Protein AF-A0A971W8T5-F1 (afdb_monomer)

Radius of gyration: 44.49 Å; Cα contacts (8 Å, |Δi|>4): 12; chains: 1; bounding box: 101×24×116 Å

Structure (mmCIF, N/CA/C/O backbone):
data_AF-A0A971W8T5-F1
#
_entry.id   AF-A0A971W8T5-F1
#
loop_
_atom_site.group_PDB
_atom_site.id
_atom_site.type_symbol
_atom_site.label_atom_id
_atom_site.label_alt_id
_atom_site.label_comp_id
_atom_site.label_asym_id
_atom_site.label_entity_id
_atom_site.label_seq_id
_atom_site.pdbx_PDB_ins_code
_atom_site.Cartn_x
_atom_site.Cartn_y
_atom_site.Cartn_z
_atom_site.occupancy
_atom_site.B_iso_or_equiv
_atom_site.auth_seq_id
_atom_site.auth_comp_id
_atom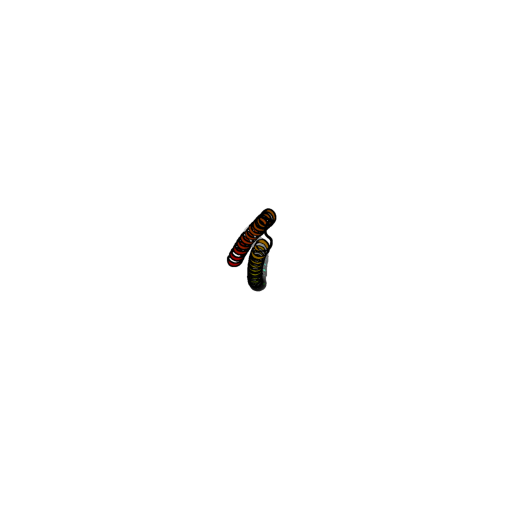_site.auth_asym_id
_atom_site.auth_atom_id
_atom_site.pdbx_PDB_model_num
ATOM 1 N N . MET A 1 1 ? 68.410 11.223 -67.080 1.00 47.91 1 MET A N 1
ATOM 2 C CA . MET A 1 1 ? 68.186 12.119 -65.929 1.00 47.91 1 MET A CA 1
ATOM 3 C C . MET A 1 1 ? 66.744 12.611 -65.975 1.00 47.91 1 MET A C 1
ATOM 5 O O . MET A 1 1 ? 66.456 13.662 -66.514 1.00 47.91 1 MET A O 1
ATOM 9 N N . ASP A 1 2 ? 65.759 11.745 -65.749 1.00 59.09 2 ASP A N 1
ATOM 10 C CA . ASP A 1 2 ? 65.341 11.163 -64.454 1.00 59.09 2 ASP A CA 1
ATOM 11 C C . ASP A 1 2 ? 64.398 12.046 -63.613 1.00 59.09 2 ASP A C 1
ATOM 13 O O . ASP A 1 2 ? 64.096 11.695 -62.479 1.00 59.09 2 ASP A O 1
ATOM 17 N N . GLU A 1 3 ? 63.822 13.124 -64.156 1.00 55.91 3 GLU A N 1
ATOM 18 C CA . GLU A 1 3 ? 62.801 13.886 -63.410 1.00 55.91 3 GLU A CA 1
ATOM 19 C C . GLU A 1 3 ? 61.382 13.310 -63.548 1.00 55.91 3 GLU A C 1
ATOM 21 O O . GLU A 1 3 ? 60.690 13.092 -62.549 1.00 55.91 3 GLU A O 1
ATOM 26 N N . ALA A 1 4 ? 60.952 12.964 -64.766 1.00 59.50 4 ALA A N 1
ATOM 27 C CA . ALA A 1 4 ? 59.595 12.457 -65.002 1.00 59.50 4 ALA A CA 1
ATOM 28 C C . ALA A 1 4 ? 59.347 11.085 -64.335 1.00 59.50 4 ALA A C 1
ATOM 30 O O . ALA A 1 4 ? 58.280 10.834 -63.765 1.00 59.50 4 ALA A O 1
ATOM 31 N N . GLY A 1 5 ? 60.358 10.208 -64.338 1.00 59.25 5 GLY A N 1
ATOM 32 C CA . GLY A 1 5 ? 60.301 8.896 -63.686 1.00 59.25 5 GLY A CA 1
ATOM 33 C C . GLY A 1 5 ? 60.339 8.972 -62.154 1.00 59.25 5 GLY A C 1
ATOM 34 O O . GLY A 1 5 ? 59.646 8.201 -61.482 1.00 59.25 5 GLY A O 1
ATOM 35 N N . ALA A 1 6 ? 61.094 9.920 -61.586 1.00 61.25 6 ALA A N 1
ATOM 36 C CA . ALA A 1 6 ? 61.163 10.139 -60.142 1.00 61.25 6 ALA A CA 1
ATOM 37 C C . ALA A 1 6 ? 59.862 10.753 -59.596 1.00 61.25 6 ALA A C 1
ATOM 39 O O . ALA A 1 6 ? 59.331 10.269 -58.592 1.00 61.25 6 ALA A O 1
ATOM 40 N N . ALA A 1 7 ? 59.279 11.729 -60.301 1.00 61.62 7 ALA A N 1
ATOM 41 C CA . ALA A 1 7 ? 58.005 12.348 -59.929 1.00 61.62 7 ALA A CA 1
ATOM 42 C C . ALA A 1 7 ? 56.830 11.350 -59.966 1.00 61.62 7 ALA A C 1
ATOM 44 O O . ALA A 1 7 ? 55.981 11.339 -59.067 1.00 61.62 7 ALA A O 1
ATOM 45 N N . ALA A 1 8 ? 56.801 10.453 -60.959 1.00 64.50 8 ALA A N 1
ATOM 46 C CA . ALA A 1 8 ? 55.788 9.401 -61.052 1.00 64.50 8 ALA A CA 1
ATOM 47 C C . ALA A 1 8 ? 55.908 8.371 -59.911 1.00 64.50 8 ALA A C 1
ATOM 49 O O . ALA A 1 8 ? 54.901 7.998 -59.299 1.00 64.50 8 ALA A O 1
ATOM 50 N N . LYS A 1 9 ? 57.134 7.952 -59.562 1.00 63.97 9 LYS A N 1
ATOM 51 C CA . LYS A 1 9 ? 57.390 7.030 -58.440 1.00 63.97 9 LYS A CA 1
ATOM 52 C C . LYS A 1 9 ? 57.088 7.675 -57.080 1.00 63.97 9 LYS A C 1
ATOM 54 O O . LYS A 1 9 ? 56.519 7.009 -56.213 1.00 63.97 9 LYS A O 1
ATOM 59 N N . ALA A 1 10 ? 57.383 8.966 -56.906 1.00 65.06 10 ALA A N 1
ATOM 60 C CA . ALA A 1 10 ? 57.044 9.724 -55.701 1.00 65.06 10 ALA A CA 1
ATOM 61 C C . ALA A 1 10 ? 55.520 9.853 -55.515 1.00 65.06 10 ALA A C 1
ATOM 63 O O . ALA A 1 10 ? 55.005 9.537 -54.440 1.00 65.06 10 ALA A O 1
ATOM 64 N N . LYS A 1 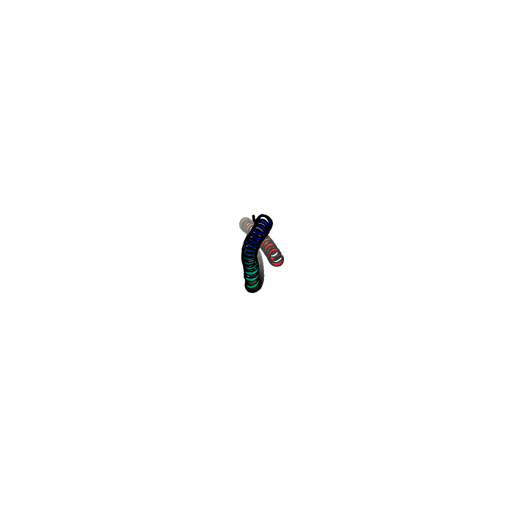11 ? 54.771 10.195 -56.576 1.00 64.25 11 LYS A N 1
ATOM 65 C CA . LYS A 1 11 ? 53.296 10.231 -56.543 1.00 64.25 11 LYS A CA 1
ATOM 66 C C . LYS A 1 11 ? 52.676 8.869 -56.219 1.00 64.25 11 LYS A C 1
ATOM 68 O O . LYS A 1 11 ? 51.667 8.826 -55.516 1.00 64.25 11 LYS A O 1
ATOM 73 N N . LYS A 1 12 ? 53.255 7.764 -56.705 1.00 65.75 12 LYS A N 1
ATOM 74 C CA . LYS A 1 12 ? 52.769 6.404 -56.407 1.00 65.75 12 LYS A CA 1
ATOM 75 C C . LYS A 1 12 ? 52.987 6.042 -54.932 1.00 65.75 12 LYS A C 1
ATOM 77 O O . LYS A 1 12 ? 52.035 5.674 -54.257 1.00 65.75 12 LYS A O 1
ATOM 82 N N . ARG A 1 13 ? 54.186 6.296 -54.388 1.00 68.12 13 ARG A N 1
ATOM 83 C CA . ARG A 1 13 ? 54.507 6.044 -52.967 1.00 68.12 13 ARG A CA 1
ATOM 84 C C . ARG A 1 13 ? 53.668 6.873 -51.991 1.00 68.12 13 ARG A C 1
ATOM 86 O O . ARG A 1 13 ? 53.299 6.371 -50.932 1.00 68.12 13 ARG A O 1
ATOM 93 N N . ILE A 1 14 ? 53.357 8.128 -52.326 1.00 70.19 14 ILE A N 1
ATOM 94 C CA . ILE A 1 14 ? 52.485 8.981 -51.498 1.00 70.19 14 ILE A CA 1
ATOM 95 C C . ILE A 1 14 ? 51.045 8.455 -51.518 1.00 70.19 14 ILE A C 1
ATOM 97 O O . ILE A 1 14 ? 50.385 8.431 -50.480 1.00 70.19 14 ILE A O 1
ATOM 101 N N . ARG A 1 15 ? 50.570 7.986 -52.678 1.00 69.25 15 ARG A N 1
ATOM 102 C CA . ARG A 1 15 ? 49.240 7.382 -52.826 1.00 69.25 15 ARG A CA 1
ATOM 103 C C . ARG A 1 15 ? 49.125 6.076 -52.046 1.00 69.25 15 ARG A C 1
ATOM 105 O O . ARG A 1 15 ? 48.162 5.920 -51.309 1.00 69.25 15 ARG A O 1
ATOM 112 N N . ASP A 1 16 ? 50.135 5.212 -52.120 1.00 74.25 16 ASP A N 1
ATOM 113 C CA . ASP A 1 16 ? 50.183 3.954 -51.365 1.00 74.25 16 ASP A CA 1
ATOM 114 C C . ASP A 1 16 ? 50.257 4.195 -49.850 1.00 74.25 16 ASP A C 1
ATOM 116 O O . ASP A 1 16 ? 49.607 3.490 -49.080 1.00 74.25 16 ASP A O 1
ATOM 120 N N . LYS A 1 17 ? 50.990 5.226 -49.400 1.00 75.06 17 LYS A N 1
ATOM 121 C CA . LYS A 1 17 ? 50.982 5.643 -47.988 1.00 75.06 17 LYS A CA 1
ATOM 122 C C . LYS A 1 17 ? 49.602 6.139 -47.555 1.00 75.06 17 LYS A C 1
ATOM 124 O O . LYS A 1 17 ? 49.112 5.692 -46.527 1.00 75.06 17 LYS A O 1
ATOM 129 N N . ARG A 1 18 ? 48.948 6.996 -48.349 1.00 75.75 18 ARG A N 1
ATOM 130 C CA . ARG A 1 18 ? 47.591 7.486 -48.049 1.00 75.75 18 ARG A CA 1
ATOM 131 C C . ARG A 1 18 ? 46.545 6.370 -48.059 1.00 75.75 18 ARG A C 1
ATOM 133 O O . ARG A 1 18 ? 45.669 6.387 -47.208 1.00 75.75 18 ARG A O 1
ATOM 140 N N . LEU A 1 19 ? 46.667 5.387 -48.952 1.00 77.38 19 LEU A N 1
ATOM 141 C CA . LEU A 1 19 ? 45.817 4.191 -48.981 1.00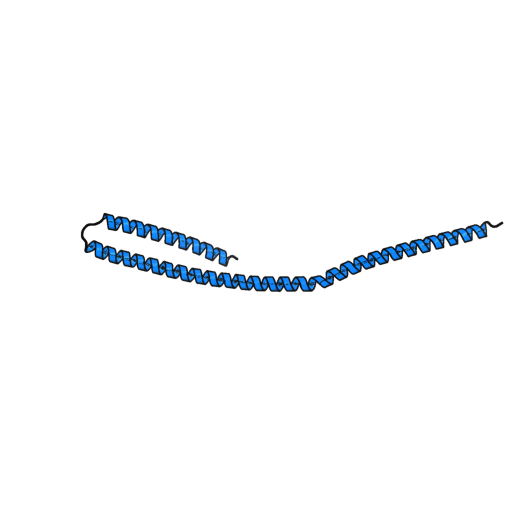 77.38 19 LEU A CA 1
ATOM 142 C C . LEU A 1 19 ? 46.010 3.324 -47.735 1.00 77.38 19 LEU A C 1
ATOM 144 O O . LEU A 1 19 ? 45.025 2.918 -47.131 1.00 77.38 19 LEU A O 1
ATOM 148 N N . LYS A 1 20 ? 47.255 3.095 -47.298 1.00 80.50 20 LYS A N 1
ATOM 149 C CA . LYS A 1 20 ? 47.532 2.351 -46.058 1.00 80.50 20 LYS A CA 1
ATOM 150 C C . LYS A 1 20 ? 47.005 3.074 -44.817 1.00 80.50 20 LYS A C 1
ATOM 152 O O . LYS A 1 20 ? 46.422 2.428 -43.955 1.00 80.50 20 LYS A O 1
ATOM 157 N N . THR A 1 21 ? 47.149 4.398 -44.751 1.00 80.69 21 THR A N 1
ATOM 158 C CA . THR A 1 21 ? 46.599 5.207 -43.652 1.00 80.69 21 THR A CA 1
ATOM 159 C C . THR A 1 21 ? 45.069 5.243 -43.678 1.00 80.69 21 THR A C 1
ATOM 161 O O . THR A 1 21 ? 44.434 5.128 -42.635 1.00 80.69 21 THR A O 1
ATOM 164 N N . ALA A 1 22 ? 44.452 5.347 -44.856 1.00 82.56 22 ALA A N 1
ATOM 165 C CA . ALA A 1 22 ? 42.998 5.285 -44.991 1.00 82.56 22 ALA A CA 1
ATOM 166 C C . ALA A 1 22 ? 42.454 3.909 -44.584 1.00 82.56 22 ALA A C 1
ATOM 168 O O . ALA A 1 22 ? 41.449 3.837 -43.884 1.00 82.56 22 ALA A O 1
ATOM 169 N N . LEU A 1 23 ? 43.152 2.827 -44.944 1.00 85.94 23 LEU A N 1
ATOM 170 C CA . LEU A 1 23 ? 42.787 1.471 -44.543 1.00 85.94 23 LEU A CA 1
ATOM 171 C C . LEU A 1 23 ? 42.885 1.289 -43.021 1.00 85.94 23 LEU A C 1
ATOM 173 O O . LEU A 1 23 ? 41.977 0.721 -42.423 1.00 85.94 23 LEU A O 1
ATOM 177 N N . SER A 1 24 ? 43.940 1.808 -42.380 1.00 84.00 24 SER A N 1
ATOM 178 C CA . SER A 1 24 ? 44.072 1.740 -40.919 1.00 84.00 24 SER A CA 1
ATOM 179 C C . SER A 1 24 ? 43.002 2.562 -40.198 1.00 84.00 24 SER A C 1
ATOM 181 O O . SER A 1 24 ? 42.476 2.116 -39.184 1.00 84.00 24 SER A O 1
ATOM 183 N N . VAL A 1 25 ? 42.638 3.733 -40.733 1.00 86.38 25 VAL A N 1
ATOM 184 C CA . VAL A 1 25 ? 41.554 4.561 -40.176 1.00 86.38 25 VAL A CA 1
ATOM 185 C C . VAL A 1 25 ? 40.198 3.878 -40.363 1.00 86.38 25 VAL A C 1
ATOM 187 O O . VAL A 1 25 ? 39.400 3.857 -39.432 1.00 86.38 25 VAL A O 1
ATOM 190 N N . ALA A 1 26 ? 39.951 3.256 -41.519 1.00 86.94 26 ALA A N 1
ATOM 191 C CA . ALA A 1 26 ? 38.730 2.496 -41.772 1.00 86.94 26 ALA A CA 1
ATOM 192 C C . ALA A 1 26 ? 38.596 1.281 -40.837 1.00 86.94 26 ALA A C 1
ATOM 194 O O . ALA A 1 26 ? 37.515 1.032 -40.314 1.00 86.94 26 ALA A O 1
ATOM 195 N N . LEU A 1 27 ? 39.694 0.564 -40.571 1.00 87.00 27 LEU A N 1
ATOM 196 C CA . LEU A 1 27 ? 39.735 -0.540 -39.603 1.00 87.00 27 LEU A CA 1
ATOM 197 C C . LEU A 1 27 ? 39.450 -0.067 -38.176 1.00 87.00 27 LEU A C 1
ATOM 199 O O . LEU A 1 27 ? 38.691 -0.712 -37.459 1.00 87.00 27 LEU A O 1
ATOM 203 N N . LEU A 1 28 ? 40.019 1.074 -37.778 1.00 89.19 28 LEU A N 1
ATOM 204 C CA . LEU A 1 28 ? 39.771 1.664 -36.464 1.00 89.19 28 LEU A CA 1
ATOM 205 C C . LEU A 1 28 ? 38.297 2.070 -36.313 1.00 89.19 28 LEU A C 1
ATOM 207 O O . LEU A 1 28 ? 37.679 1.771 -35.296 1.0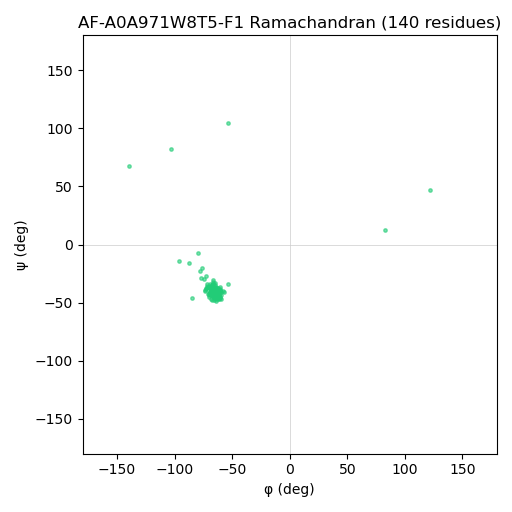0 89.19 28 LEU A O 1
ATOM 211 N N . LEU A 1 29 ? 37.718 2.699 -37.340 1.00 87.06 29 LEU A N 1
ATOM 212 C CA . LEU A 1 29 ? 36.304 3.077 -37.359 1.00 87.06 29 LEU A CA 1
ATOM 213 C C . LEU A 1 29 ? 35.380 1.858 -37.348 1.00 87.06 29 LEU A C 1
ATOM 215 O O . LEU A 1 29 ? 34.374 1.886 -36.650 1.00 87.06 29 LEU A O 1
ATOM 219 N N . LEU A 1 30 ? 35.725 0.779 -38.056 1.00 89.62 30 LEU A N 1
ATOM 220 C CA . LEU A 1 30 ? 34.987 -0.487 -38.002 1.00 89.62 30 LEU A CA 1
ATOM 221 C C . LEU A 1 30 ? 35.041 -1.124 -36.614 1.00 89.62 30 LEU A C 1
ATOM 223 O O . LEU A 1 30 ? 34.035 -1.648 -36.148 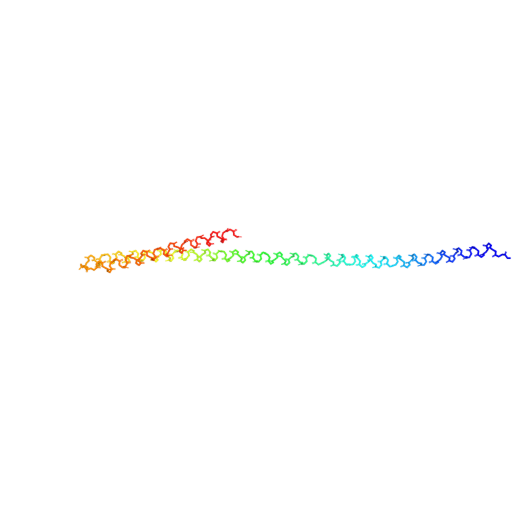1.00 89.62 30 LEU A O 1
ATOM 227 N N . LEU A 1 31 ? 36.192 -1.059 -35.946 1.00 87.62 31 LEU A N 1
ATOM 228 C CA . LEU A 1 31 ? 36.356 -1.591 -34.598 1.00 87.62 31 LEU A CA 1
ATOM 229 C C . LEU A 1 31 ? 35.525 -0.790 -33.585 1.00 87.62 31 LEU A C 1
ATOM 231 O O . LEU A 1 31 ? 34.839 -1.382 -32.757 1.00 87.62 31 LEU A O 1
ATOM 235 N N . TRP A 1 32 ? 35.496 0.540 -33.709 1.00 87.06 32 TRP A N 1
ATOM 236 C CA . TRP A 1 32 ? 34.620 1.404 -32.910 1.00 87.06 32 TRP A CA 1
ATOM 237 C C . TRP A 1 32 ? 33.137 1.213 -33.228 1.00 87.06 32 TRP A C 1
ATOM 239 O O . TRP A 1 32 ? 32.323 1.143 -32.311 1.00 87.06 32 TRP A O 1
ATOM 249 N N . ALA A 1 33 ? 32.779 1.084 -34.506 1.00 82.94 33 ALA A N 1
ATOM 250 C CA . ALA A 1 33 ? 31.410 0.814 -34.926 1.00 82.94 33 ALA A CA 1
ATOM 251 C C . ALA A 1 33 ? 30.938 -0.547 -34.405 1.00 82.94 33 ALA A C 1
ATOM 253 O O . ALA A 1 33 ? 29.844 -0.632 -33.865 1.00 82.94 33 ALA A O 1
ATOM 254 N N . GLY A 1 34 ? 31.777 -1.583 -34.484 1.00 82.00 34 GLY A N 1
ATOM 255 C CA . GLY A 1 34 ? 31.498 -2.905 -33.928 1.00 82.00 34 GLY A CA 1
ATOM 256 C C . GLY A 1 34 ? 31.357 -2.890 -32.406 1.00 82.00 34 GLY A C 1
ATOM 257 O O . GLY A 1 34 ? 30.460 -3.541 -31.879 1.00 82.00 34 GLY A O 1
ATOM 258 N N . LEU A 1 35 ? 32.174 -2.104 -31.698 1.00 80.75 35 LEU A N 1
ATOM 259 C CA . LEU A 1 35 ? 32.064 -1.942 -30.246 1.00 80.75 35 LEU A CA 1
ATOM 260 C C . LEU A 1 35 ? 30.772 -1.205 -29.852 1.00 80.75 35 LEU A C 1
ATOM 262 O O . LEU A 1 35 ? 30.087 -1.616 -28.918 1.00 80.75 35 LEU A O 1
ATOM 266 N N . ALA A 1 36 ? 30.404 -0.158 -30.594 1.00 75.56 36 ALA A N 1
ATOM 267 C CA . ALA A 1 36 ? 29.167 0.590 -30.382 1.00 75.56 36 ALA A CA 1
ATOM 268 C C . ALA A 1 36 ? 27.922 -0.257 -30.699 1.00 75.56 36 ALA A C 1
ATOM 270 O O . ALA A 1 36 ? 26.980 -0.285 -29.910 1.00 75.56 36 ALA A O 1
ATOM 271 N N . PHE A 1 37 ? 27.933 -0.999 -31.811 1.00 73.62 37 PHE A N 1
ATOM 272 C CA . PHE A 1 37 ? 26.838 -1.897 -32.187 1.00 73.62 37 PHE A CA 1
ATOM 273 C C . PHE A 1 37 ? 26.732 -3.096 -31.241 1.00 73.62 37 PHE A C 1
ATOM 275 O O . PHE A 1 37 ? 25.631 -3.485 -30.861 1.00 73.62 37 PHE A O 1
ATOM 282 N N . GLY A 1 38 ? 27.869 -3.652 -30.815 1.00 73.75 38 GLY A N 1
ATOM 283 C CA . GLY A 1 38 ? 27.932 -4.724 -29.825 1.00 73.75 38 GLY A CA 1
ATOM 284 C C . GLY A 1 38 ? 27.400 -4.282 -28.463 1.00 73.75 38 GLY A C 1
ATOM 285 O O . GLY A 1 38 ? 26.617 -5.005 -27.854 1.00 73.75 38 GLY A O 1
ATOM 286 N N . GLY A 1 39 ? 27.740 -3.067 -28.019 1.00 68.00 39 GLY A N 1
ATOM 287 C CA . GLY A 1 39 ? 27.183 -2.470 -26.802 1.00 68.00 39 GLY A CA 1
ATOM 288 C C . GLY A 1 39 ? 25.677 -2.207 -26.900 1.00 68.00 39 GLY A C 1
ATOM 289 O O . GLY A 1 39 ? 24.939 -2.505 -25.962 1.00 68.00 39 GLY A O 1
ATOM 290 N N . TYR A 1 40 ? 25.205 -1.726 -28.054 1.00 65.31 40 TYR A N 1
ATOM 291 C CA . TYR A 1 40 ? 23.781 -1.494 -28.312 1.00 65.31 40 TYR A CA 1
ATOM 292 C C . TYR A 1 40 ? 22.971 -2.804 -28.330 1.00 65.31 40 TYR A C 1
ATOM 294 O O . TYR A 1 40 ? 21.903 -2.884 -27.723 1.00 65.31 40 TYR A O 1
ATOM 302 N N . PHE A 1 41 ? 23.505 -3.865 -28.945 1.00 65.12 41 PHE A N 1
ATOM 303 C CA . PHE A 1 41 ? 22.867 -5.185 -28.978 1.00 65.12 41 PHE A CA 1
ATOM 304 C C . PHE A 1 41 ? 22.878 -5.879 -27.603 1.00 65.12 41 PHE A C 1
ATOM 306 O O . PHE A 1 41 ? 21.892 -6.506 -27.215 1.00 65.12 41 PHE A O 1
ATOM 313 N N . TYR A 1 42 ? 23.952 -5.713 -26.823 1.00 57.97 42 TYR A N 1
ATOM 314 C CA . TYR A 1 42 ? 24.051 -6.248 -25.460 1.00 57.97 42 TYR A CA 1
ATOM 315 C C . TYR A 1 42 ? 23.060 -5.580 -24.487 1.00 57.97 42 TYR A C 1
ATOM 317 O O . TYR A 1 42 ? 22.541 -6.237 -23.585 1.00 57.97 42 TYR A O 1
ATOM 325 N N . ALA A 1 43 ? 22.742 -4.298 -24.693 1.00 59.12 43 ALA A N 1
ATOM 326 C CA . ALA A 1 43 ? 21.725 -3.591 -23.915 1.00 59.12 43 ALA A CA 1
ATOM 327 C C . ALA A 1 43 ? 20.290 -4.025 -24.272 1.00 59.12 43 ALA A C 1
ATOM 329 O O . ALA A 1 43 ? 19.458 -4.176 -23.375 1.00 59.12 43 ALA A O 1
ATOM 330 N N . LEU A 1 44 ? 19.998 -4.289 -25.554 1.00 55.75 44 LEU A N 1
ATOM 331 C CA . LEU A 1 44 ? 18.652 -4.681 -25.993 1.00 55.75 44 LEU A CA 1
ATOM 332 C C . LEU A 1 44 ? 18.220 -6.064 -25.470 1.00 55.75 44 LEU A C 1
ATOM 334 O O . LEU A 1 44 ? 17.054 -6.251 -25.131 1.00 55.75 44 LEU A O 1
ATOM 338 N N . ASN A 1 45 ? 19.145 -7.021 -25.339 1.00 57.88 45 ASN A N 1
ATOM 339 C CA . ASN A 1 45 ? 18.813 -8.393 -24.925 1.00 57.88 45 ASN A CA 1
ATOM 340 C C . ASN A 1 45 ? 18.610 -8.562 -23.399 1.00 57.88 45 ASN A C 1
ATOM 342 O O . ASN A 1 45 ? 18.191 -9.623 -22.943 1.00 57.88 45 ASN A O 1
ATOM 346 N N . ARG A 1 46 ? 18.891 -7.526 -22.590 1.00 51.75 46 ARG A N 1
ATOM 347 C CA . ARG A 1 46 ? 18.684 -7.506 -21.123 1.00 51.75 46 ARG A CA 1
ATOM 348 C C . ARG A 1 46 ? 17.360 -6.866 -20.696 1.00 51.75 46 ARG A C 1
ATOM 350 O O . ARG A 1 46 ? 16.970 -7.032 -19.544 1.00 51.75 46 ARG A O 1
ATOM 357 N N . MET A 1 47 ? 16.665 -6.149 -21.581 1.00 50.44 47 MET A N 1
ATOM 358 C CA . MET A 1 47 ? 15.457 -5.404 -21.200 1.00 50.44 47 MET A CA 1
ATOM 359 C C . MET A 1 47 ? 14.203 -6.276 -21.041 1.00 50.44 47 MET A C 1
ATOM 361 O O . MET A 1 47 ? 13.310 -5.899 -20.288 1.00 50.44 47 MET A O 1
ATOM 365 N N . GLN A 1 48 ? 14.141 -7.457 -21.666 1.00 50.66 48 GLN A N 1
ATOM 366 C CA . GLN A 1 48 ? 12.965 -8.337 -21.556 1.00 50.66 48 GLN A CA 1
ATOM 367 C C . GLN A 1 48 ? 12.848 -9.019 -20.183 1.00 50.66 48 GLN A C 1
ATOM 369 O O . GLN A 1 48 ? 11.749 -9.097 -19.645 1.00 50.66 48 GLN A O 1
ATOM 374 N N . GLY A 1 49 ? 13.966 -9.426 -19.568 1.00 52.56 49 GLY A N 1
ATOM 375 C CA . GLY A 1 49 ? 13.945 -10.033 -18.229 1.00 52.56 49 GLY A CA 1
ATOM 376 C C . GLY A 1 49 ? 13.701 -9.027 -17.099 1.00 52.56 49 GLY A C 1
ATOM 377 O O . GLY A 1 49 ? 13.106 -9.365 -16.083 1.00 52.56 49 GLY A O 1
ATOM 378 N N . ILE A 1 50 ? 14.118 -7.768 -17.278 1.00 53.59 50 ILE A N 1
ATOM 379 C CA . ILE A 1 50 ? 13.927 -6.720 -16.266 1.00 53.59 50 ILE A CA 1
ATOM 380 C C . ILE A 1 50 ? 12.440 -6.351 -16.157 1.00 53.59 50 ILE A C 1
ATOM 382 O O . ILE A 1 50 ? 11.914 -6.275 -15.053 1.00 53.59 50 ILE A O 1
ATOM 386 N N . ALA A 1 51 ? 11.734 -6.198 -17.280 1.00 53.28 51 ALA A N 1
ATOM 387 C CA . ALA A 1 51 ? 10.314 -5.842 -17.267 1.00 53.28 51 ALA A CA 1
ATOM 388 C C . ALA A 1 51 ? 9.417 -6.923 -16.634 1.00 53.28 51 ALA A C 1
ATOM 390 O O . ALA A 1 51 ? 8.478 -6.586 -15.919 1.00 53.28 51 ALA A O 1
ATOM 391 N N . GLN A 1 52 ? 9.713 -8.207 -16.862 1.00 55.91 52 GLN A N 1
ATOM 392 C CA . GLN A 1 52 ? 8.900 -9.310 -16.335 1.00 55.91 52 GLN A CA 1
ATOM 393 C C . GLN A 1 52 ? 9.018 -9.451 -14.814 1.00 55.91 52 GLN A C 1
ATOM 395 O O . GLN A 1 52 ? 7.996 -9.516 -14.141 1.00 55.91 52 GLN A O 1
ATOM 400 N N . HIS A 1 53 ? 10.231 -9.381 -14.257 1.00 58.56 53 HIS A N 1
ATOM 401 C CA . HIS A 1 53 ? 10.413 -9.431 -12.802 1.00 58.56 53 HIS A CA 1
ATOM 402 C C . HIS A 1 53 ? 9.835 -8.210 -12.082 1.00 58.56 53 HIS A C 1
ATOM 404 O O . HIS A 1 53 ? 9.329 -8.342 -10.972 1.00 58.56 53 HIS A O 1
ATOM 410 N N . PHE A 1 54 ? 9.878 -7.027 -12.706 1.00 60.31 54 PHE A N 1
ATOM 411 C CA . PHE A 1 54 ? 9.211 -5.849 -12.151 1.00 60.31 54 PHE A CA 1
ATOM 412 C C . PHE A 1 54 ? 7.684 -5.967 -12.206 1.00 60.31 54 PHE A C 1
ATOM 414 O O . PHE A 1 54 ? 7.023 -5.512 -11.280 1.00 60.31 54 PHE A O 1
ATOM 421 N N . SER A 1 55 ? 7.121 -6.585 -13.249 1.00 63.31 55 SER A N 1
ATOM 422 C CA . SER A 1 55 ? 5.674 -6.810 -13.345 1.00 63.31 55 SER A CA 1
ATOM 423 C C . SER A 1 55 ? 5.182 -7.803 -12.294 1.00 63.31 55 SER A C 1
ATOM 425 O O . SER A 1 55 ? 4.227 -7.497 -11.591 1.00 63.31 55 SER A O 1
ATOM 427 N N . GLU A 1 56 ? 5.852 -8.950 -12.146 1.00 64.50 56 GLU A N 1
ATOM 428 C CA . GLU A 1 56 ? 5.473 -9.969 -11.155 1.00 64.50 56 GLU A CA 1
ATOM 429 C C . GLU A 1 56 ? 5.556 -9.431 -9.724 1.00 64.50 56 GLU A C 1
ATOM 431 O O . GLU A 1 56 ? 4.623 -9.619 -8.951 1.00 64.50 56 GLU A O 1
ATOM 436 N N . GLN A 1 57 ? 6.616 -8.686 -9.389 1.00 65.19 57 GLN A N 1
ATOM 437 C CA . GLN A 1 57 ? 6.742 -8.073 -8.063 1.00 65.19 57 GLN A CA 1
ATOM 438 C C . GLN A 1 57 ? 5.670 -7.010 -7.806 1.00 65.19 57 GLN A C 1
ATOM 440 O O . GLN A 1 57 ? 5.225 -6.862 -6.674 1.00 65.19 57 GLN A O 1
ATOM 445 N N . ILE A 1 58 ? 5.252 -6.256 -8.827 1.00 67.56 58 ILE A N 1
ATOM 446 C CA . ILE A 1 58 ? 4.178 -5.266 -8.675 1.00 67.56 58 ILE A CA 1
ATOM 447 C C . ILE A 1 58 ? 2.829 -5.953 -8.456 1.00 67.56 58 ILE A C 1
ATOM 449 O O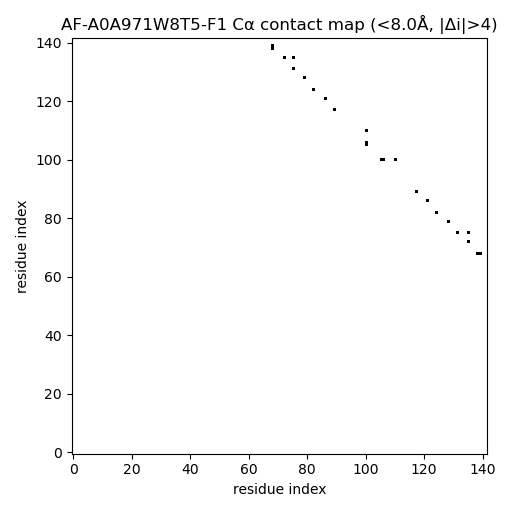 . ILE A 1 58 ? 2.053 -5.483 -7.625 1.00 67.56 58 ILE A O 1
ATOM 453 N N . ASP A 1 59 ? 2.548 -7.040 -9.173 1.00 72.56 59 ASP A N 1
ATOM 454 C CA . ASP A 1 59 ? 1.291 -7.774 -9.019 1.00 72.56 59 ASP A CA 1
ATOM 455 C C . ASP A 1 59 ? 1.218 -8.479 -7.657 1.00 72.56 59 ASP A C 1
ATOM 457 O O . ASP A 1 59 ? 0.209 -8.345 -6.965 1.00 72.56 59 ASP A O 1
ATOM 461 N N . GLU A 1 60 ? 2.305 -9.120 -7.217 1.00 72.31 60 GLU A N 1
ATOM 462 C CA . GLU A 1 60 ? 2.401 -9.748 -5.892 1.00 72.31 60 GLU A CA 1
ATOM 463 C C . GLU A 1 60 ? 2.239 -8.713 -4.769 1.00 72.31 60 GLU A C 1
ATOM 465 O O . GLU A 1 60 ? 1.428 -8.895 -3.861 1.00 72.31 60 GLU A O 1
ATOM 470 N N . LEU A 1 61 ? 2.920 -7.565 -4.873 1.00 66.94 61 LEU A N 1
ATOM 471 C CA . LEU A 1 61 ? 2.810 -6.491 -3.885 1.00 66.94 61 LEU A CA 1
ATOM 472 C C . LEU A 1 61 ? 1.400 -5.884 -3.853 1.00 66.94 61 LEU A C 1
ATOM 474 O O . LEU A 1 61 ? 0.921 -5.466 -2.802 1.00 66.94 61 LEU A O 1
ATOM 478 N N . LYS A 1 62 ? 0.714 -5.823 -4.998 1.00 71.44 62 LYS A N 1
ATOM 479 C CA . LYS A 1 62 ? -0.661 -5.321 -5.087 1.00 71.44 62 LYS A CA 1
ATOM 480 C C . LYS A 1 62 ? -1.660 -6.298 -4.476 1.00 71.44 62 LYS A C 1
ATOM 482 O O . LYS A 1 62 ? -2.620 -5.863 -3.839 1.00 71.44 62 LYS A O 1
ATOM 487 N N . GLU A 1 63 ? -1.441 -7.593 -4.657 1.00 76.81 63 GLU A N 1
ATOM 488 C CA . GLU A 1 63 ? -2.265 -8.644 -4.066 1.00 76.81 63 GLU A CA 1
ATOM 489 C C . GLU A 1 63 ? -2.067 -8.720 -2.546 1.00 76.81 63 GLU A C 1
ATOM 491 O O . GLU A 1 63 ? -3.048 -8.765 -1.801 1.00 76.81 63 GLU A O 1
ATOM 496 N N . GLU A 1 64 ? -0.824 -8.606 -2.070 1.00 72.12 64 GLU A N 1
ATOM 497 C CA . GLU A 1 64 ? -0.507 -8.518 -0.642 1.00 72.12 64 GLU A CA 1
ATOM 498 C C . GLU A 1 64 ? -1.116 -7.261 -0.003 1.00 72.12 64 GLU A C 1
ATOM 500 O O . GLU A 1 64 ? -1.763 -7.347 1.039 1.00 72.12 64 GLU A O 1
ATOM 505 N N . ASN A 1 65 ? -0.999 -6.099 -0.653 1.00 71.12 65 ASN A N 1
ATOM 506 C CA . ASN A 1 65 ? -1.580 -4.853 -0.149 1.00 71.12 65 ASN A CA 1
ATOM 507 C C . ASN A 1 65 ? -3.115 -4.924 -0.083 1.00 71.12 65 ASN A C 1
ATOM 509 O O . ASN A 1 65 ? -3.718 -4.533 0.915 1.00 71.12 65 ASN A O 1
ATOM 513 N N . ARG A 1 66 ? -3.757 -5.520 -1.097 1.00 75.94 66 ARG A N 1
ATOM 514 C CA . ARG A 1 66 ? -5.203 -5.769 -1.075 1.00 75.94 66 ARG A CA 1
ATOM 515 C C . ARG A 1 66 ? -5.602 -6.674 0.089 1.00 75.94 66 ARG A C 1
ATOM 517 O O . ARG A 1 66 ? -6.561 -6.363 0.789 1.00 75.94 66 ARG A O 1
ATOM 524 N N . ARG A 1 67 ? -4.861 -7.760 0.312 1.00 80.06 67 ARG A N 1
ATOM 525 C CA . ARG A 1 67 ? -5.113 -8.687 1.416 1.00 80.06 67 ARG A CA 1
ATOM 526 C C . ARG A 1 67 ? -4.951 -8.006 2.775 1.00 80.06 67 ARG A C 1
ATOM 528 O O . ARG A 1 67 ? -5.828 -8.142 3.618 1.00 80.06 67 ARG A O 1
ATOM 535 N N . ILE A 1 68 ? -3.888 -7.224 2.965 1.00 75.62 68 ILE A N 1
ATOM 536 C CA . ILE A 1 68 ? -3.677 -6.430 4.185 1.00 75.62 68 ILE A CA 1
ATOM 537 C C . ILE A 1 68 ? -4.825 -5.430 4.384 1.00 75.62 68 ILE A C 1
ATOM 539 O O . ILE A 1 68 ? -5.294 -5.258 5.506 1.00 75.62 68 ILE A O 1
ATOM 543 N N . GLY A 1 69 ? -5.311 -4.790 3.316 1.00 74.50 69 GLY A N 1
ATOM 544 C CA . GLY A 1 69 ? -6.460 -3.884 3.378 1.00 74.50 69 GLY A CA 1
ATOM 545 C C . GLY A 1 69 ? -7.761 -4.583 3.785 1.00 74.50 69 GLY A C 1
ATOM 546 O O . GLY A 1 69 ? -8.513 -4.059 4.611 1.00 74.50 69 GLY A O 1
ATOM 547 N N . GLU A 1 70 ? -8.018 -5.777 3.248 1.00 80.56 70 GLU A N 1
ATOM 548 C CA . GLU A 1 70 ? -9.178 -6.604 3.605 1.00 80.56 70 GLU A CA 1
ATOM 549 C C . GLU A 1 70 ? -9.091 -7.079 5.069 1.00 80.56 70 GLU A C 1
ATOM 551 O O . GLU A 1 70 ? -10.037 -6.867 5.831 1.00 80.56 70 GLU A O 1
ATOM 556 N N . GLU A 1 71 ? -7.937 -7.600 5.504 1.00 81.69 71 GLU A N 1
ATOM 557 C CA . GLU A 1 71 ? -7.690 -8.021 6.894 1.00 81.69 71 GLU A CA 1
ATOM 558 C C . GLU A 1 71 ? -7.799 -6.841 7.882 1.00 81.69 71 GLU A C 1
ATOM 560 O O . GLU A 1 71 ? -8.385 -6.976 8.959 1.00 81.69 71 GLU A O 1
ATOM 565 N N . LEU A 1 72 ? -7.299 -5.654 7.516 1.00 75.38 72 LEU A N 1
ATOM 566 C CA . LEU A 1 72 ? -7.426 -4.447 8.337 1.00 75.38 72 LEU A CA 1
ATOM 567 C C . LEU A 1 72 ? -8.887 -3.998 8.460 1.00 75.38 72 LEU A C 1
ATOM 569 O O . LEU A 1 72 ? -9.320 -3.608 9.545 1.00 75.38 72 LEU A O 1
ATOM 573 N N . THR A 1 73 ? -9.653 -4.075 7.370 1.00 78.06 73 THR A N 1
ATOM 574 C CA . THR A 1 73 ? -11.082 -3.729 7.366 1.00 78.06 73 THR A CA 1
ATOM 575 C C . THR A 1 73 ? -11.875 -4.681 8.260 1.00 78.06 73 THR A C 1
ATOM 577 O O . THR A 1 73 ? -12.702 -4.239 9.060 1.00 78.06 73 THR A O 1
ATOM 580 N N . GLU A 1 74 ? -11.601 -5.983 8.182 1.00 84.12 74 GLU A N 1
ATOM 581 C CA . GLU A 1 74 ? -12.230 -6.988 9.041 1.00 84.12 74 GLU A CA 1
ATOM 582 C C . GLU A 1 74 ? -11.871 -6.769 10.520 1.00 84.12 74 GLU A C 1
ATOM 584 O O . GLU A 1 74 ? -12.752 -6.744 11.387 1.00 84.12 74 GLU A O 1
ATOM 589 N N . ALA A 1 75 ? -10.595 -6.504 10.816 1.00 78.44 75 ALA A N 1
ATOM 590 C CA . ALA A 1 75 ? -10.143 -6.177 12.165 1.00 78.44 75 ALA A CA 1
ATOM 591 C C . ALA A 1 75 ? -10.826 -4.910 12.713 1.00 78.44 75 ALA A C 1
ATOM 593 O O . ALA A 1 75 ? -11.234 -4.884 13.878 1.00 78.44 75 ALA A O 1
ATOM 594 N N . MET A 1 76 ? -11.012 -3.880 11.880 1.00 75.06 76 MET A N 1
ATOM 595 C CA . MET A 1 76 ? -11.748 -2.667 12.251 1.00 75.06 76 MET A CA 1
ATOM 596 C C . MET A 1 76 ? -13.216 -2.947 12.558 1.00 75.06 76 MET A C 1
ATOM 598 O O . MET A 1 76 ? -13.717 -2.476 13.579 1.00 75.06 76 MET A O 1
ATOM 602 N N . GLN A 1 77 ? -13.902 -3.730 11.724 1.00 80.25 77 GLN A N 1
ATOM 603 C CA . GLN A 1 77 ? -15.303 -4.095 11.955 1.00 80.25 77 GLN A CA 1
ATOM 604 C C . GLN A 1 77 ? -15.472 -4.902 13.246 1.00 80.25 77 GLN A C 1
ATOM 606 O O . GLN A 1 77 ? -16.385 -4.633 14.036 1.00 80.25 77 GLN A O 1
ATOM 611 N N . SER A 1 78 ? -14.566 -5.848 13.504 1.00 85.31 78 SER A N 1
ATOM 612 C CA . SER A 1 78 ? -14.541 -6.614 14.752 1.00 85.31 78 SER A CA 1
ATOM 613 C C . SER A 1 78 ? -14.315 -5.703 15.962 1.00 85.31 78 SER A C 1
ATOM 615 O O . SER A 1 78 ? -15.037 -5.794 16.957 1.00 85.31 78 SER A O 1
ATOM 617 N N . PHE A 1 79 ? -13.362 -4.770 15.876 1.00 82.31 79 PHE A N 1
ATOM 618 C CA . PHE A 1 79 ? -13.102 -3.811 16.948 1.00 82.31 79 PHE A CA 1
ATOM 619 C C . PHE A 1 79 ? -14.308 -2.900 17.206 1.00 82.31 79 PHE A C 1
ATOM 621 O O . PHE A 1 79 ? -14.705 -2.708 18.353 1.00 82.31 79 PHE A O 1
ATOM 628 N N . GLN A 1 80 ? -14.937 -2.377 16.152 1.00 80.25 80 GLN A N 1
ATOM 629 C CA . GLN A 1 80 ? -16.121 -1.527 16.263 1.00 80.25 80 GLN A CA 1
ATOM 630 C C . GLN A 1 80 ? -17.307 -2.273 16.886 1.00 80.25 80 GLN A C 1
ATOM 632 O O . GLN A 1 80 ? -18.008 -1.713 17.732 1.00 80.25 80 GLN A O 1
ATOM 637 N N . SER A 1 81 ? -17.484 -3.547 16.532 1.00 84.12 81 SER A N 1
ATOM 638 C CA . SER A 1 81 ? -18.499 -4.421 17.127 1.00 84.12 81 SER A CA 1
ATOM 639 C C . SER A 1 81 ? -18.241 -4.645 18.619 1.00 84.12 81 SER A C 1
ATOM 641 O O . SER A 1 81 ? -19.136 -4.426 19.436 1.00 84.12 81 SER A O 1
ATOM 643 N N . GLY A 1 82 ? -17.004 -4.983 19.000 1.00 82.50 82 GLY A N 1
ATOM 644 C CA . GLY A 1 82 ? -16.621 -5.134 20.409 1.00 82.50 82 GLY A CA 1
ATOM 645 C C . GLY A 1 82 ? -16.806 -3.841 21.207 1.00 82.50 82 GLY A C 1
ATOM 646 O O . GLY A 1 82 ? -17.301 -3.849 22.329 1.00 82.50 82 GLY A O 1
ATOM 647 N N . MET A 1 83 ? -16.507 -2.699 20.598 1.00 82.19 83 MET A N 1
ATOM 648 C CA . MET A 1 83 ? -16.704 -1.384 21.199 1.00 82.19 83 MET A CA 1
ATOM 649 C C . MET A 1 83 ? -18.179 -1.059 21.454 1.00 82.19 83 MET A C 1
ATOM 651 O O . MET A 1 83 ? -18.524 -0.433 22.456 1.00 82.19 83 MET A O 1
ATOM 655 N N . GLN A 1 84 ? -19.060 -1.472 20.545 1.00 81.44 84 GLN A N 1
ATOM 656 C CA . GLN A 1 84 ? -20.499 -1.310 20.707 1.00 81.44 84 GLN A CA 1
ATOM 657 C C . GLN A 1 84 ? -21.054 -2.244 21.784 1.00 81.44 84 GLN A C 1
ATOM 659 O O . GLN A 1 84 ? -21.905 -1.828 22.567 1.00 81.44 84 GLN A O 1
ATOM 664 N N . GLN A 1 85 ? -20.516 -3.460 21.889 1.00 87.38 85 GLN A N 1
ATOM 665 C CA . GLN A 1 85 ? -20.827 -4.361 22.993 1.00 87.38 85 GLN A CA 1
ATOM 666 C C . GLN A 1 85 ? -20.407 -3.766 24.345 1.00 87.38 85 GLN A C 1
ATOM 668 O O . GLN A 1 85 ? -21.225 -3.725 25.258 1.00 87.38 85 GLN A O 1
ATOM 673 N N . VAL A 1 86 ? -19.192 -3.218 24.456 1.00 84.50 86 VAL A N 1
ATOM 674 C CA . VAL A 1 86 ? -18.725 -2.552 25.686 1.00 84.50 86 VAL A CA 1
ATOM 675 C C . VAL A 1 86 ? -19.615 -1.360 26.052 1.00 84.50 86 VAL A C 1
ATOM 677 O O . VAL A 1 86 ? -19.931 -1.173 27.224 1.00 84.50 86 VAL A O 1
ATOM 680 N N . GLN A 1 87 ? -20.073 -0.568 25.075 1.00 79.06 87 GLN A N 1
ATOM 681 C CA . GLN A 1 87 ? -21.033 0.515 25.341 1.00 79.06 87 GLN A CA 1
ATOM 682 C C . GLN A 1 87 ? -22.371 -0.003 25.866 1.00 79.06 87 GLN A C 1
ATOM 684 O O . GLN A 1 87 ? -22.919 0.574 26.804 1.00 79.06 87 GLN A O 1
ATOM 689 N N . ASN A 1 88 ? -22.883 -1.094 25.296 1.00 83.56 88 ASN A N 1
ATOM 690 C CA . ASN A 1 88 ? -24.118 -1.708 25.770 1.00 83.56 88 ASN A CA 1
ATOM 691 C C . ASN A 1 88 ? -23.960 -2.240 27.199 1.00 83.56 88 ASN A C 1
ATOM 693 O O . ASN A 1 88 ? -24.812 -1.969 28.039 1.00 83.56 88 ASN A O 1
ATOM 697 N N . GLU A 1 89 ? -22.858 -2.931 27.498 1.00 82.50 89 GLU A N 1
ATOM 698 C CA . GLU A 1 89 ? -22.555 -3.425 28.846 1.00 82.50 89 GLU A CA 1
ATOM 699 C C . GLU A 1 89 ? -22.413 -2.273 29.851 1.00 82.50 89 GLU A C 1
ATOM 701 O O . GLU A 1 89 ? -22.983 -2.335 30.937 1.00 82.50 89 GLU A O 1
ATOM 706 N N . MET A 1 90 ? -21.744 -1.174 29.482 1.00 77.50 90 MET A N 1
ATOM 707 C CA . MET A 1 90 ? -21.673 0.025 30.326 1.00 77.50 90 MET A CA 1
ATOM 708 C C . MET A 1 90 ? -23.044 0.662 30.568 1.00 77.50 90 MET A C 1
ATOM 710 O O . MET A 1 90 ? -23.326 1.089 31.688 1.00 77.50 90 MET A O 1
ATOM 714 N N . SER A 1 91 ? -23.903 0.720 29.548 1.00 78.69 91 SER A N 1
ATOM 715 C CA . SER A 1 91 ? -25.273 1.221 29.697 1.00 78.69 91 SER A CA 1
ATOM 716 C C . SER A 1 91 ? -26.086 0.348 30.650 1.00 78.69 91 SER A C 1
ATOM 718 O O . SER A 1 91 ? -26.822 0.874 31.479 1.00 78.69 91 SER A O 1
ATOM 720 N N . LEU A 1 92 ? -25.922 -0.972 30.565 1.00 82.69 92 LEU A N 1
ATOM 721 C CA . LEU A 1 92 ? -26.626 -1.933 31.409 1.00 82.69 92 LEU A CA 1
ATOM 722 C C . LEU A 1 92 ? -26.149 -1.838 32.864 1.00 82.69 92 LEU A C 1
ATOM 724 O O . LEU A 1 92 ? -26.960 -1.731 33.776 1.00 82.69 92 LEU A O 1
ATOM 728 N N . ILE A 1 93 ? -24.832 -1.732 33.077 1.00 77.25 93 ILE A N 1
ATOM 729 C CA . ILE A 1 93 ? -24.238 -1.458 34.395 1.00 77.25 93 ILE A CA 1
ATOM 730 C C . ILE A 1 93 ? -24.770 -0.138 34.965 1.00 77.25 93 ILE A C 1
ATOM 732 O O . ILE A 1 93 ? -25.042 -0.044 36.160 1.00 77.25 93 ILE A O 1
ATOM 736 N N . ARG A 1 94 ? -24.929 0.897 34.133 1.00 74.69 94 ARG A N 1
ATOM 737 C CA . ARG A 1 94 ? -25.482 2.185 34.563 1.00 74.69 94 ARG A CA 1
ATOM 738 C C . ARG A 1 94 ? -26.936 2.059 35.017 1.00 74.69 94 ARG A C 1
ATOM 740 O O . ARG A 1 94 ? -27.281 2.645 36.038 1.00 74.69 94 ARG A O 1
ATOM 747 N N . GLU A 1 95 ? -27.754 1.314 34.282 1.00 79.94 95 GLU A N 1
ATOM 748 C CA . GLU A 1 95 ? -29.156 1.058 34.624 1.00 79.94 95 GLU A CA 1
ATOM 749 C C . GLU A 1 95 ? -29.278 0.242 35.921 1.00 79.94 95 GLU A C 1
ATOM 751 O O . GLU A 1 95 ? -30.002 0.635 36.835 1.00 79.94 95 GLU A O 1
ATOM 756 N N . GLU A 1 96 ? -28.496 -0.831 36.063 1.00 77.38 96 GLU A N 1
ATOM 757 C CA . GLU A 1 96 ? -28.458 -1.638 37.288 1.00 77.38 96 GLU A CA 1
ATOM 758 C C . GLU A 1 96 ? -27.984 -0.830 38.503 1.00 77.38 96 GLU A C 1
ATOM 760 O O . GLU A 1 96 ? -28.537 -0.962 39.595 1.00 77.38 96 GLU A O 1
ATOM 765 N N . LEU A 1 97 ? -26.990 0.046 38.328 1.00 72.69 97 LEU A N 1
ATOM 766 C CA . LEU A 1 97 ? -26.520 0.941 39.386 1.00 72.69 97 LEU A CA 1
ATOM 767 C C . LEU A 1 97 ? -27.543 2.018 39.743 1.00 72.69 97 LEU A C 1
ATOM 769 O O . LEU A 1 97 ? -27.616 2.416 40.904 1.00 72.69 97 LEU A O 1
ATOM 773 N N . GLU A 1 98 ? -28.321 2.507 38.781 1.00 70.25 98 GLU A N 1
ATOM 774 C CA . GLU A 1 98 ? -29.404 3.452 39.041 1.00 70.25 98 GLU A CA 1
ATOM 775 C C . GLU A 1 98 ? -30.521 2.793 39.858 1.00 70.25 98 GLU A C 1
ATOM 777 O O . GLU A 1 98 ? -30.917 3.348 40.882 1.00 70.25 98 GLU A O 1
ATOM 782 N N . LEU A 1 99 ? -30.919 1.568 39.502 1.00 73.31 99 LEU A N 1
ATOM 783 C CA . LEU A 1 99 ? -31.874 0.753 40.264 1.00 73.31 99 LEU A CA 1
ATOM 784 C C . LEU A 1 99 ? -31.350 0.391 41.668 1.00 73.31 99 LEU A C 1
ATOM 786 O O . LEU A 1 99 ? -32.090 0.435 42.656 1.00 73.31 99 LEU A O 1
ATOM 790 N N . ALA A 1 100 ? -30.059 0.065 41.785 1.00 70.31 100 ALA A N 1
ATOM 791 C CA . ALA A 1 100 ? -29.414 -0.212 43.066 1.00 70.31 100 ALA A CA 1
ATOM 792 C C . ALA A 1 100 ? -29.273 1.051 43.930 1.00 70.31 100 ALA A C 1
ATOM 794 O O . ALA A 1 100 ? -29.450 0.978 45.142 1.00 70.31 100 ALA A O 1
ATOM 795 N N . GLY A 1 101 ? -28.991 2.208 43.328 1.00 60.34 101 GLY A N 1
ATOM 796 C CA . GLY A 1 101 ? -28.921 3.506 44.003 1.00 60.34 101 GLY A CA 1
ATOM 797 C C . GLY A 1 101 ? -30.291 4.059 44.401 1.00 60.34 101 GLY A C 1
ATOM 798 O O . GLY A 1 101 ? -30.395 4.778 45.388 1.00 60.34 101 GLY A O 1
ATOM 799 N N . GLU A 1 102 ? -31.352 3.693 43.684 1.00 61.59 102 GLU A N 1
ATOM 800 C CA . GLU A 1 102 ? -32.734 3.949 44.100 1.00 61.59 102 GLU A CA 1
ATOM 801 C C . GLU A 1 102 ? -33.138 3.049 45.284 1.00 61.59 102 GLU A C 1
ATOM 803 O O . GLU A 1 102 ? -33.833 3.498 46.195 1.00 61.59 102 GLU A O 1
ATOM 808 N N . SER A 1 103 ? -32.626 1.811 45.335 1.00 58.94 103 SER A N 1
ATOM 809 C CA . SER A 1 103 ? -32.810 0.894 46.475 1.00 58.94 103 SER A CA 1
ATOM 810 C C . SER A 1 103 ? -31.916 1.214 47.686 1.00 58.94 103 SER A C 1
ATOM 812 O O . SER A 1 103 ? -32.293 0.928 48.823 1.00 58.94 103 SER A O 1
ATOM 814 N N . ILE A 1 104 ? -30.739 1.811 47.472 1.00 53.19 104 ILE A N 1
ATOM 815 C CA . ILE A 1 104 ? -29.803 2.270 48.509 1.00 53.19 104 ILE A CA 1
ATOM 816 C C . ILE A 1 104 ? -29.933 3.790 48.611 1.00 53.19 104 ILE A C 1
ATOM 818 O O . ILE A 1 104 ? -29.159 4.559 48.048 1.00 53.19 104 ILE A O 1
ATOM 822 N N . THR A 1 105 ? -30.941 4.240 49.350 1.00 53.19 105 THR A N 1
ATOM 823 C CA . THR A 1 105 ? -31.148 5.654 49.668 1.00 53.19 105 THR A CA 1
ATOM 824 C C . THR A 1 105 ? -29.886 6.270 50.302 1.00 53.19 105 THR A C 1
ATOM 826 O O . THR A 1 105 ? -29.624 6.038 51.483 1.00 53.19 105 THR A O 1
ATOM 829 N N . GLY A 1 106 ? -29.127 7.081 49.547 1.00 53.94 106 GLY A N 1
ATOM 830 C CA . GLY A 1 106 ? -28.239 8.111 50.115 1.00 53.94 106 GLY A CA 1
ATOM 831 C C . GLY A 1 106 ? -26.736 8.082 49.794 1.00 53.94 106 GLY A C 1
ATOM 832 O O . GLY A 1 106 ? -25.933 8.274 50.705 1.00 53.94 106 GLY A O 1
ATOM 833 N N . THR A 1 107 ? -26.289 7.920 48.543 1.00 61.06 107 THR A N 1
ATOM 834 C CA . THR A 1 107 ? -24.878 8.240 48.202 1.00 61.06 107 THR A CA 1
ATOM 835 C C . THR A 1 107 ? -24.732 8.936 46.842 1.00 61.06 107 THR A C 1
ATOM 837 O O . THR A 1 107 ? -24.159 8.397 45.896 1.00 61.06 107 THR A O 1
ATOM 840 N N . ASP A 1 108 ? -25.232 10.174 46.752 1.00 62.66 108 ASP A N 1
ATOM 841 C CA . ASP A 1 108 ? -25.150 11.033 45.554 1.00 62.66 108 ASP A CA 1
ATOM 842 C C . ASP A 1 108 ? -23.715 11.214 45.027 1.00 62.66 108 ASP A C 1
ATOM 844 O O . ASP A 1 108 ? -23.496 11.260 43.818 1.00 62.66 108 ASP A O 1
ATOM 848 N N . SER A 1 109 ? -22.713 11.248 45.913 1.00 60.97 109 SER A N 1
ATOM 849 C CA . SER A 1 109 ? -21.304 11.428 45.532 1.00 60.97 109 SER A CA 1
ATOM 850 C C . SER A 1 109 ? -20.726 10.236 44.760 1.00 60.97 109 SER A C 1
ATOM 852 O O . SER A 1 109 ? -19.923 10.422 43.844 1.00 60.97 109 SER A O 1
ATOM 854 N N . THR A 1 110 ? -21.151 9.009 45.076 1.00 62.19 110 THR A N 1
ATOM 855 C CA . THR A 1 110 ? -20.738 7.803 44.343 1.00 62.19 110 THR A CA 1
ATOM 856 C C . THR A 1 110 ? -21.422 7.738 42.981 1.00 62.19 110 THR A C 1
ATOM 858 O O . THR A 1 110 ? -20.761 7.434 41.987 1.00 62.19 110 THR A O 1
ATOM 861 N N . ARG A 1 111 ? -22.710 8.105 42.905 1.00 63.75 111 ARG A N 1
ATOM 862 C CA . ARG A 1 111 ? -23.452 8.208 41.638 1.00 63.75 111 ARG A CA 1
ATOM 863 C C . ARG A 1 111 ? -22.806 9.235 40.706 1.00 63.75 111 ARG A C 1
ATOM 865 O O . ARG A 1 111 ? -22.547 8.919 39.550 1.00 63.75 111 ARG A O 1
ATOM 872 N N . GLN A 1 112 ? -22.460 10.413 41.222 1.00 69.88 112 GLN A N 1
ATOM 873 C CA . GLN A 1 112 ? -21.846 11.489 40.442 1.00 69.88 112 GLN A CA 1
ATOM 874 C C . GLN A 1 112 ? -20.445 11.112 39.927 1.00 69.88 112 GLN A C 1
ATOM 876 O O . GLN A 1 112 ? -20.171 11.267 38.738 1.00 69.88 112 GLN A O 1
ATOM 881 N N . GLY A 1 113 ? -19.592 10.518 40.773 1.00 72.50 113 GLY A N 1
ATOM 882 C CA . GLY A 1 113 ? -18.251 10.077 40.364 1.00 72.50 113 GLY A CA 1
ATOM 883 C C . GLY A 1 113 ? -18.255 8.927 39.346 1.00 72.50 113 GLY A C 1
ATOM 884 O O . GLY A 1 113 ? -17.372 8.842 38.492 1.00 72.50 113 GLY A O 1
ATOM 885 N N . LEU A 1 114 ? -19.260 8.048 39.389 1.00 66.06 114 LEU A N 1
ATOM 886 C CA . LEU A 1 114 ? -19.451 7.002 38.377 1.00 66.06 114 LEU A CA 1
ATOM 887 C C . LEU A 1 114 ? -19.971 7.576 37.059 1.00 66.06 114 LEU A C 1
ATOM 889 O O . LEU A 1 114 ? -19.514 7.176 35.990 1.00 66.06 114 LEU A O 1
ATOM 893 N N . GLN A 1 115 ? -20.882 8.544 37.127 1.00 71.88 115 GLN A N 1
ATOM 894 C CA . GLN A 1 115 ? -21.424 9.222 35.955 1.00 71.88 115 GLN A CA 1
ATOM 895 C C . GLN A 1 115 ? -20.336 10.011 35.212 1.00 71.88 115 GLN A C 1
ATOM 897 O O . GLN A 1 115 ? -20.280 9.970 33.983 1.00 71.88 115 GLN A O 1
ATOM 902 N N . GLU A 1 116 ? -19.416 10.649 35.940 1.00 76.69 116 GLU A N 1
ATOM 903 C CA . GLU A 1 116 ? -18.223 11.283 35.366 1.00 76.69 116 GLU A CA 1
ATOM 904 C C . GLU A 1 116 ? -17.302 10.269 34.678 1.00 76.69 116 GLU A C 1
ATOM 906 O O . GLU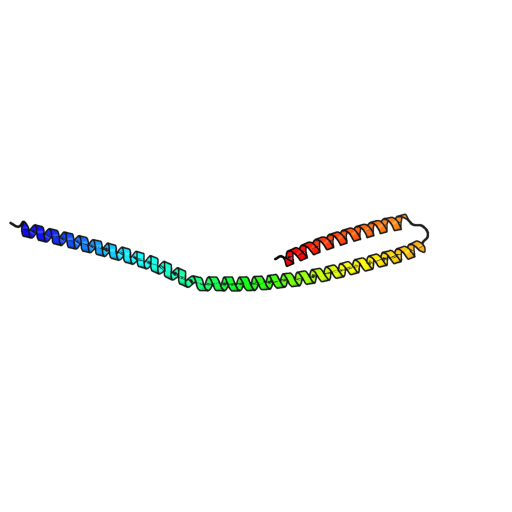 A 1 116 ? -16.893 10.497 33.541 1.00 76.69 116 GLU A O 1
ATOM 911 N N . ARG A 1 117 ? -17.025 9.118 35.309 1.00 70.88 117 ARG A N 1
ATOM 912 C CA . ARG A 1 117 ? -16.202 8.056 34.699 1.00 70.88 117 ARG A CA 1
ATOM 913 C C . ARG A 1 117 ? -16.837 7.460 33.446 1.00 70.88 117 ARG A C 1
ATOM 915 O O . ARG A 1 117 ? -16.126 7.230 32.474 1.00 70.88 117 ARG A O 1
ATOM 922 N N . MET A 1 118 ? -18.151 7.245 33.451 1.00 72.81 118 MET A N 1
ATOM 923 C CA . MET A 1 118 ? -18.891 6.793 32.269 1.00 72.81 118 MET A CA 1
ATOM 924 C C . MET A 1 118 ? -18.820 7.823 31.142 1.00 72.81 118 MET A C 1
ATOM 926 O O . MET A 1 118 ? -18.513 7.475 30.009 1.00 72.81 118 MET A O 1
ATOM 930 N N . THR A 1 119 ? -19.011 9.103 31.464 1.00 79.00 119 THR A N 1
ATOM 931 C CA . THR A 1 119 ? -18.930 10.190 30.475 1.00 79.00 119 THR A CA 1
ATOM 932 C C . THR A 1 119 ? -17.523 10.312 29.878 1.00 79.00 119 THR A C 1
ATOM 934 O O . THR A 1 119 ? -17.362 10.587 28.688 1.00 79.00 119 THR A O 1
ATOM 937 N N . GLU A 1 120 ? -16.490 10.100 30.693 1.00 76.06 120 GLU A N 1
ATOM 938 C CA . GLU A 1 120 ? -15.098 10.088 30.245 1.00 76.06 120 GLU A CA 1
ATOM 939 C C . GLU A 1 120 ? -14.794 8.872 29.352 1.00 76.06 120 GLU A C 1
ATOM 941 O O . GLU A 1 120 ? -14.184 9.024 28.294 1.00 76.06 120 GLU A O 1
ATOM 946 N N . LEU A 1 121 ? -15.289 7.682 29.711 1.00 77.75 121 LEU A N 1
ATOM 947 C CA . LEU A 1 121 ? -15.191 6.482 28.874 1.00 77.75 121 LEU A CA 1
ATOM 948 C C . LEU A 1 121 ? -15.918 6.664 27.534 1.00 77.75 121 LEU A C 1
ATOM 950 O O . LEU A 1 121 ? -15.346 6.355 26.491 1.00 77.75 121 LEU A O 1
ATOM 954 N N . ASP A 1 122 ? -17.117 7.247 27.528 1.00 74.56 122 ASP A N 1
ATOM 955 C CA . ASP A 1 122 ? -17.857 7.570 26.302 1.00 74.56 122 ASP A CA 1
ATOM 956 C C . ASP A 1 122 ? -17.077 8.525 25.391 1.00 74.56 122 ASP A C 1
ATOM 958 O O . ASP A 1 122 ? -17.017 8.323 24.174 1.00 74.56 122 ASP A O 1
ATOM 962 N N . LYS A 1 123 ? -16.418 9.540 25.964 1.00 82.19 123 LYS A N 1
ATOM 963 C CA . LYS A 1 123 ? -15.544 10.454 25.214 1.00 82.19 123 LYS A CA 1
ATOM 964 C C . LYS A 1 123 ? -14.355 9.738 24.589 1.00 82.19 123 LYS A C 1
ATOM 966 O O . LYS A 1 123 ? -14.060 9.964 23.414 1.00 82.19 123 LYS A O 1
ATOM 971 N N . GLN A 1 124 ? -13.672 8.891 25.354 1.00 75.75 124 GLN A N 1
ATOM 972 C CA . GLN A 1 124 ? -12.526 8.130 24.854 1.00 75.75 124 GLN A CA 1
ATOM 973 C C . GLN A 1 124 ? -12.951 7.170 23.743 1.00 75.75 124 GLN A C 1
ATOM 975 O O . GLN A 1 124 ? -12.282 7.073 22.713 1.00 75.75 124 GLN A O 1
ATOM 980 N N . LEU A 1 125 ? -14.114 6.537 23.895 1.00 75.56 125 LEU A N 1
ATOM 981 C CA . LEU A 1 125 ? -14.695 5.679 22.875 1.00 75.56 125 LEU A CA 1
ATOM 982 C C . LEU A 1 125 ? -15.068 6.468 21.608 1.00 75.56 125 LEU A C 1
ATOM 984 O O . LEU A 1 125 ? -14.769 6.039 20.495 1.00 75.56 125 LEU A O 1
ATOM 988 N N . ALA A 1 126 ? -15.669 7.649 21.739 1.00 77.62 126 ALA A N 1
ATOM 989 C CA . ALA A 1 126 ? -15.970 8.503 20.592 1.00 77.62 126 ALA A CA 1
ATOM 990 C C . ALA A 1 126 ? -14.694 8.942 19.847 1.00 77.62 126 ALA A C 1
ATOM 992 O O . ALA A 1 126 ? -14.641 8.879 18.618 1.00 77.62 126 ALA A O 1
ATOM 993 N N . ALA A 1 127 ? -13.644 9.321 20.580 1.00 78.25 127 ALA A N 1
ATOM 994 C CA . ALA A 1 127 ? -12.360 9.703 19.995 1.00 78.25 127 ALA A CA 1
ATOM 995 C C . ALA A 1 127 ? -11.685 8.536 19.252 1.00 78.25 127 ALA A C 1
ATOM 997 O O . ALA A 1 127 ? -11.163 8.726 18.154 1.00 78.25 127 ALA A O 1
ATOM 998 N N . LEU A 1 128 ? -11.734 7.326 19.813 1.00 75.81 128 LEU A N 1
ATOM 999 C CA . LEU A 1 128 ? -11.208 6.115 19.178 1.00 75.81 128 LEU A CA 1
ATOM 1000 C C . LEU A 1 128 ? -11.991 5.741 17.907 1.00 75.81 128 LEU A C 1
ATOM 1002 O O . LEU A 1 128 ? -11.377 5.394 16.900 1.00 75.81 128 LEU A O 1
ATOM 1006 N N . ARG A 1 129 ? -13.325 5.887 17.901 1.00 73.12 129 ARG A N 1
ATOM 1007 C CA . ARG A 1 129 ? -14.146 5.703 16.685 1.00 73.12 129 ARG A CA 1
ATOM 1008 C C . ARG A 1 129 ? -13.752 6.673 15.575 1.00 73.12 129 ARG A C 1
ATOM 1010 O O . ARG A 1 129 ? -13.627 6.264 14.426 1.00 73.12 129 ARG A O 1
ATOM 1017 N N . GLU A 1 130 ? -13.525 7.941 15.911 1.00 79.75 130 GLU A N 1
ATOM 1018 C CA . GLU A 1 130 ? -13.090 8.954 14.942 1.00 79.75 130 GLU A CA 1
ATOM 1019 C C . GLU A 1 130 ? -11.705 8.624 14.362 1.00 79.75 130 GLU A C 1
ATOM 1021 O O . GLU A 1 130 ? -11.471 8.802 13.167 1.00 79.75 130 GLU A O 1
ATOM 1026 N N . GLN A 1 131 ? -10.781 8.125 15.189 1.00 76.06 131 GLN A N 1
ATOM 1027 C CA . GLN A 1 131 ? -9.454 7.702 14.735 1.00 76.06 131 GLN A CA 1
ATOM 1028 C C . GLN A 1 131 ? -9.529 6.495 13.793 1.00 76.06 131 GLN A C 1
ATOM 1030 O O . GLN A 1 131 ? -8.870 6.504 12.756 1.00 76.06 131 GLN A O 1
ATOM 1035 N N . LEU A 1 132 ? -10.365 5.501 14.100 1.00 74.94 132 LEU A N 1
ATOM 1036 C CA . LEU A 1 132 ? -10.577 4.346 13.223 1.00 74.94 132 LEU A CA 1
ATOM 1037 C C . LEU A 1 132 ? -11.213 4.740 11.896 1.00 74.94 132 LEU A C 1
ATOM 1039 O O . LEU A 1 132 ? -10.725 4.316 10.857 1.00 74.94 132 LEU A O 1
ATOM 1043 N N . ARG A 1 133 ? -12.220 5.621 11.916 1.00 75.56 133 ARG A N 1
ATOM 1044 C CA . ARG A 1 133 ? -12.846 6.156 10.699 1.00 75.56 133 ARG A CA 1
ATOM 1045 C C . ARG A 1 133 ? -11.821 6.829 9.782 1.00 75.56 133 ARG A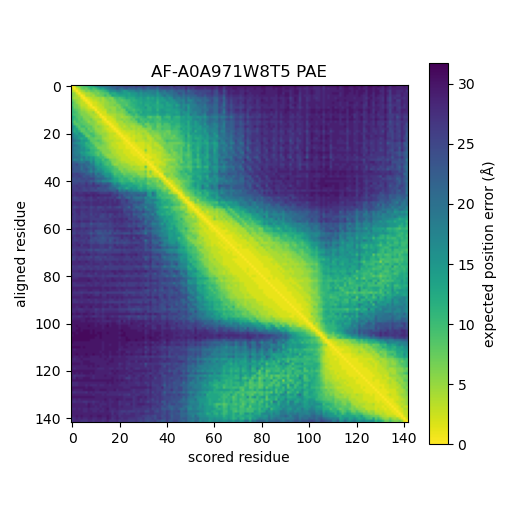 C 1
ATOM 1047 O O . ARG A 1 133 ? -11.855 6.649 8.571 1.00 75.56 133 ARG A O 1
ATOM 1054 N N . LYS A 1 134 ? -10.878 7.579 10.360 1.00 77.62 134 LYS A N 1
ATOM 1055 C CA . LYS A 1 134 ? -9.782 8.209 9.608 1.00 77.62 134 LYS A CA 1
ATOM 1056 C C . LYS A 1 134 ? -8.791 7.195 9.041 1.00 77.62 134 LYS A C 1
ATOM 1058 O O . LYS A 1 134 ? -8.313 7.401 7.929 1.00 77.62 134 LYS A O 1
ATOM 1063 N N . LEU A 1 135 ? -8.469 6.128 9.778 1.00 71.50 135 LEU A N 1
ATOM 1064 C CA . LEU A 1 135 ? -7.647 5.049 9.227 1.00 71.50 135 LEU A CA 1
ATOM 1065 C C . LEU A 1 135 ? -8.388 4.305 8.104 1.00 71.50 135 LEU A C 1
ATOM 1067 O O . LEU A 1 135 ? -7.775 4.046 7.078 1.00 71.50 135 LEU A O 1
ATOM 1071 N N . GLU A 1 136 ? -9.684 4.021 8.250 1.00 71.88 136 GLU A N 1
ATOM 1072 C CA . GLU A 1 136 ? -10.504 3.373 7.215 1.00 71.88 136 GLU A CA 1
ATOM 1073 C C . GLU A 1 136 ? -10.528 4.202 5.921 1.00 71.88 136 GLU A C 1
ATOM 1075 O O . GLU A 1 136 ? -10.287 3.683 4.832 1.00 71.88 136 GLU A O 1
ATOM 1080 N N . GLU A 1 137 ? -10.749 5.516 6.033 1.00 75.69 137 GLU A N 1
ATOM 1081 C CA . GLU A 1 137 ? -10.701 6.436 4.892 1.00 75.69 137 GLU A CA 1
ATOM 1082 C C . GLU A 1 137 ? -9.315 6.474 4.231 1.00 75.69 137 GLU A C 1
ATOM 1084 O O . GLU A 1 137 ? -9.226 6.516 3.003 1.00 75.69 137 GLU A O 1
ATOM 1089 N N . ALA A 1 138 ? -8.236 6.427 5.018 1.00 70.56 138 ALA A N 1
ATOM 1090 C CA . ALA A 1 138 ? -6.870 6.413 4.501 1.00 70.56 138 ALA A CA 1
ATOM 1091 C C . ALA A 1 138 ? -6.528 5.098 3.783 1.00 70.56 138 ALA A C 1
ATOM 1093 O O . ALA A 1 138 ? -5.914 5.134 2.718 1.00 70.56 138 ALA A O 1
ATOM 1094 N N . THR A 1 139 ? -6.956 3.953 4.323 1.00 65.00 139 THR A N 1
ATOM 1095 C CA . THR A 1 139 ? -6.777 2.635 3.694 1.00 65.00 139 THR A CA 1
ATOM 1096 C C . THR A 1 139 ? -7.593 2.508 2.413 1.00 65.00 139 THR A C 1
ATOM 1098 O O . THR A 1 139 ? -7.137 1.889 1.464 1.00 65.00 139 THR A O 1
ATOM 1101 N N . ARG A 1 140 ? -8.776 3.126 2.342 1.00 64.06 140 A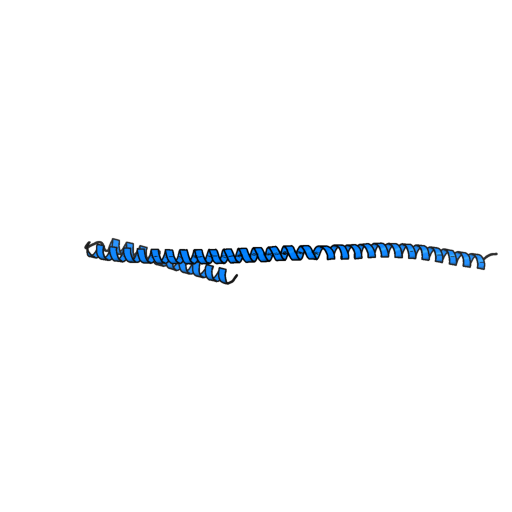RG A N 1
ATOM 1102 C CA . ARG A 1 140 ? -9.618 3.111 1.137 1.00 64.06 140 ARG A CA 1
ATOM 1103 C C . ARG A 1 140 ? -9.125 4.043 0.023 1.00 64.06 140 ARG A C 1
ATOM 1105 O O . ARG A 1 140 ? -9.554 3.900 -1.120 1.00 64.06 140 ARG A O 1
ATOM 1112 N N . ALA A 1 141 ? -8.305 5.037 0.360 1.00 62.47 141 ALA A N 1
ATOM 1113 C CA . ALA A 1 141 ? -7.768 6.016 -0.585 1.00 62.47 141 ALA A CA 1
ATOM 1114 C C . ALA A 1 141 ? -6.462 5.569 -1.273 1.00 62.47 141 ALA A C 1
ATOM 1116 O O . ALA A 1 141 ? -6.087 6.178 -2.278 1.00 62.47 141 ALA A O 1
ATOM 1117 N N . PHE A 1 142 ? -5.786 4.551 -0.732 1.00 50.56 142 PHE A N 1
ATOM 1118 C CA . PHE A 1 142 ? -4.620 3.888 -1.328 1.00 50.56 142 PHE A CA 1
ATOM 1119 C C . PHE A 1 142 ? -5.035 2.667 -2.155 1.00 50.56 142 PHE A C 1
ATOM 1121 O O . PHE A 1 142 ? -4.329 2.390 -3.152 1.00 50.56 142 PHE A O 1
#

Mean predicted aligned error: 17.87 Å

Solvent-accessible surface area (backbone atoms only — not comparable to full-atom values): 7771 Å² total; per-residue (Å²): 138,67,57,72,64,48,54,53,51,50,55,49,54,53,48,53,50,52,50,52,51,49,51,53,52,52,51,51,50,50,53,52,48,48,50,51,51,50,53,53,53,60,55,62,76,53,52,67,64,53,54,52,56,54,48,52,52,51,52,52,52,50,52,52,49,51,50,53,50,52,53,49,50,51,52,48,52,52,50,54,50,53,52,51,50,52,52,51,52,51,51,49,52,51,50,53,49,49,57,48,47,68,72,46,84,82,55,69,69,60,54,51,56,49,52,51,50,50,53,51,50,52,49,53,51,52,53,51,52,54,52,49,53,53,50,52,54,52,63,72,73,108

Secondary structure (DSSP, 8-state):
--HHHHHHHHHHHHHHHHHHHHHHHHHHHHHHHHHHHHHHHHHHTTHHHHHHHHHHHHHHHHHHHHHHHHHHHHHHHHHHHHHHHHHHHHHHHHHHHHHHHHHS---HHHHHHHHHHHHHHHHHHHHHHHHHHHHHHHHHH-

Foldseek 3Di:
DDDVPVVVVVVVVVVVVVVVVVVVVVVVVVVVVCVVVVVVVVVVVPVVVVVVVVVVVVVVVVVVLVVVLVVLVVVLVVVVVVLVVVLVVLVVVLVVVVVVCVVVPDDVVVNVVSVVVNVVVVVVSVVVVVVSVVVNVVSVVD

Sequence (142 aa):
MDEAGAAAKAKKRIRDKRLKTALSVALLLLLWAGLAFGGYFYALNRMQGIAQHFSEQIDELKEENRRIGEELTEAMQSFQSGMQQVQNEMSLIREELELAGESITGTDSTRQGLQERMTELDKQLAALREQLRKLEEATRAF

Nearest PDB structures (foldseek):
  5xg2-assembly1_A  TM=3.457E-01  e=3.942E+00  Pyrococcus yayanosii CH1
  4tko-assembly1_B  TM=5.509E-01  e=9.515E+00  Aquifex aeolicus VF5

pLDDT: mean 71.72, std 10.09, range [47.91, 89.62]